Protein AF-A0AAJ4VC63-F1 (afdb_monomer_lite)

Foldseek 3Di:
DDDPDDPDPVVRVVVVVCCVVDDDDDADDDVNHGDDDDDDDDDDDDDDD

Organism: NCBI:txid93064

InterPro domains:
  IPR037682 TonB, C-terminal [PF03544] (3-46)
  IPR037682 TonB, C-terminal [PS52015] (1-49)

pLDDT: mean 93.85, std 3.74, range [76.44, 96.94]

Sequence (49 aa):
MDIVKSPSAGLAEATRRQALARWRFKPATRDGVPVEGWKTMTLRFQIVE

Structure (mmCIF, N/CA/C/O backbone):
data_AF-A0AAJ4VC63-F1
#
_entry.id   AF-A0AAJ4VC63-F1
#
loop_
_atom_site.group_PDB
_atom_site.id
_atom_site.type_symbol
_atom_site.label_atom_id
_atom_site.label_alt_id
_atom_site.label_comp_id
_atom_site.label_asym_id
_atom_site.label_entity_id
_atom_site.label_seq_id
_atom_site.pdbx_PDB_ins_code
_atom_site.Cartn_x
_atom_site.Cartn_y
_atom_site.Cartn_z
_atom_site.occupancy
_atom_site.B_iso_or_equiv
_atom_site.auth_seq_id
_atom_site.auth_comp_id
_atom_site.auth_asym_id
_atom_site.auth_atom_id
_atom_site.pdbx_PDB_model_num
ATOM 1 N N . MET A 1 1 ? -0.001 -4.294 2.825 1.00 80.12 1 MET A N 1
ATOM 2 C CA . MET A 1 1 ? -0.244 -3.683 1.501 1.00 80.12 1 MET A CA 1
ATOM 3 C C . MET A 1 1 ? 0.363 -4.587 0.456 1.00 80.12 1 MET A C 1
ATOM 5 O O . MET A 1 1 ? 1.543 -4.899 0.577 1.00 80.12 1 MET A O 1
ATOM 9 N N . ASP A 1 2 ? -0.430 -4.969 -0.535 1.00 91.38 2 ASP A N 1
ATOM 10 C CA . ASP A 1 2 ? 0.005 -5.820 -1.636 1.00 91.38 2 ASP A CA 1
ATOM 11 C C . ASP A 1 2 ? -0.290 -5.151 -2.990 1.00 91.38 2 ASP A C 1
ATOM 13 O O . ASP A 1 2 ? -1.202 -4.323 -3.083 1.00 91.38 2 ASP A O 1
ATOM 17 N N . ILE A 1 3 ? 0.515 -5.455 -4.011 1.00 94.19 3 ILE A N 1
ATOM 18 C CA . ILE A 1 3 ? 0.319 -4.949 -5.373 1.00 94.19 3 ILE A CA 1
ATOM 19 C C . ILE A 1 3 ? -0.396 -6.032 -6.176 1.00 94.19 3 ILE A C 1
ATOM 21 O O . ILE A 1 3 ? 0.227 -6.979 -6.638 1.00 94.19 3 ILE A O 1
ATOM 25 N N . VAL A 1 4 ? -1.695 -5.836 -6.403 1.00 95.25 4 VAL A N 1
ATOM 26 C CA . VAL A 1 4 ? -2.544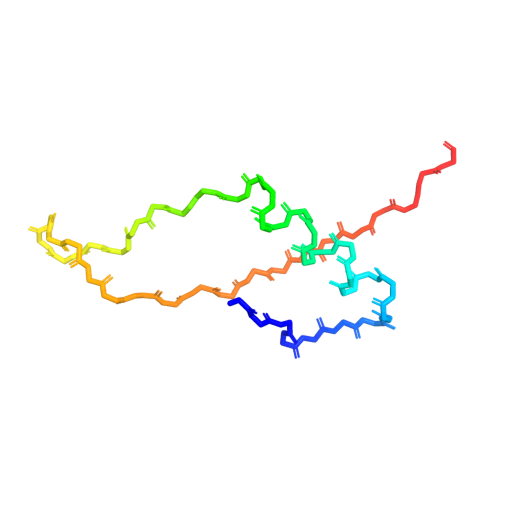 -6.815 -7.104 1.00 95.25 4 VAL A CA 1
ATOM 27 C C . VAL A 1 4 ? -2.128 -7.001 -8.571 1.00 95.25 4 VAL A C 1
ATOM 29 O O . VAL A 1 4 ? -2.162 -8.109 -9.097 1.00 95.25 4 VAL A O 1
ATOM 32 N N . LYS A 1 5 ? -1.749 -5.914 -9.259 1.00 95.56 5 LYS A N 1
ATOM 33 C CA . LYS A 1 5 ? -1.279 -5.936 -10.653 1.00 95.56 5 LYS A CA 1
ATOM 34 C C . LYS A 1 5 ? -0.416 -4.710 -10.940 1.00 95.56 5 LYS A C 1
ATOM 36 O O . LY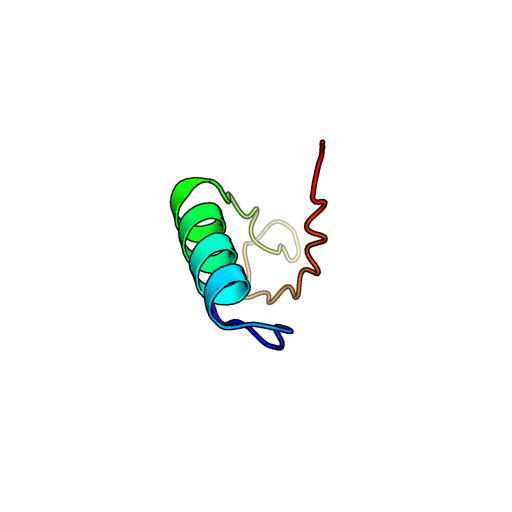S A 1 5 ? -0.761 -3.605 -10.529 1.00 95.56 5 LYS A O 1
ATOM 41 N N . SER A 1 6 ? 0.665 -4.894 -11.692 1.00 96.25 6 SER A N 1
ATOM 42 C CA . SER A 1 6 ? 1.495 -3.802 -12.211 1.00 96.25 6 SER A CA 1
ATOM 43 C C . SER A 1 6 ? 2.020 -4.152 -13.606 1.00 96.25 6 SER A C 1
ATOM 45 O O . SER A 1 6 ? 2.357 -5.313 -13.834 1.00 96.25 6 SER A O 1
ATOM 47 N N . PRO A 1 7 ? 2.119 -3.185 -14.536 1.00 95.69 7 PRO A N 1
ATOM 48 C CA . PRO A 1 7 ? 2.726 -3.418 -15.846 1.00 95.69 7 PRO A CA 1
ATOM 49 C C . PRO A 1 7 ? 4.264 -3.481 -15.800 1.00 95.69 7 PRO A C 1
ATOM 51 O O . PRO A 1 7 ? 4.875 -3.885 -16.782 1.00 95.69 7 PRO A O 1
ATOM 54 N N . SER A 1 8 ? 4.910 -3.087 -14.692 1.00 96.44 8 SER A N 1
ATOM 55 C CA . SER A 1 8 ? 6.365 -3.212 -14.521 1.00 96.44 8 SER A CA 1
ATOM 56 C C . SER A 1 8 ? 6.794 -3.284 -13.051 1.00 96.44 8 SER A C 1
ATOM 58 O O . SER A 1 8 ? 6.082 -2.828 -12.148 1.00 96.44 8 SER A O 1
ATOM 60 N N . ALA A 1 9 ? 7.990 -3.829 -12.810 1.00 96.06 9 ALA A N 1
ATOM 61 C CA . ALA A 1 9 ? 8.583 -3.899 -11.474 1.00 96.06 9 ALA A CA 1
ATOM 62 C C . ALA A 1 9 ? 8.875 -2.500 -10.898 1.00 96.06 9 ALA A C 1
ATOM 64 O O . ALA A 1 9 ? 8.539 -2.225 -9.748 1.00 96.06 9 ALA A O 1
ATOM 65 N N . GLY A 1 10 ? 9.405 -1.584 -11.719 1.00 96.06 10 GLY A N 1
ATOM 66 C CA . GLY A 1 10 ? 9.714 -0.216 -11.287 1.00 96.06 10 GLY A CA 1
ATOM 67 C C . GLY A 1 10 ? 8.484 0.558 -10.798 1.00 96.06 10 GLY A C 1
ATOM 68 O O . GLY A 1 10 ? 8.540 1.223 -9.765 1.00 96.06 10 GLY A O 1
ATOM 69 N N . LEU A 1 11 ? 7.336 0.422 -11.474 1.00 95.38 11 LEU A N 1
ATOM 70 C CA . LEU A 1 11 ? 6.092 1.072 -11.041 1.00 95.38 11 LEU A CA 1
ATOM 71 C C . LEU A 1 11 ? 5.508 0.444 -9.768 1.00 95.38 11 LEU A C 1
ATOM 73 O O . LEU A 1 11 ? 4.923 1.155 -8.944 1.00 95.38 11 LEU A O 1
ATOM 77 N N . ALA A 1 12 ? 5.696 -0.864 -9.569 1.00 96.06 12 ALA A N 1
ATOM 78 C CA . ALA A 1 12 ? 5.295 -1.539 -8.337 1.00 96.06 12 ALA A CA 1
ATOM 79 C C . ALA A 1 12 ? 6.117 -1.040 -7.137 1.00 96.06 12 ALA A C 1
ATOM 81 O O . ALA A 1 12 ? 5.550 -0.724 -6.087 1.00 96.06 12 ALA A O 1
ATOM 82 N N . GLU A 1 13 ? 7.436 -0.904 -7.300 1.00 96.75 13 GLU A N 1
ATOM 83 C CA . GLU A 1 13 ? 8.319 -0.379 -6.256 1.00 96.75 13 GLU A CA 1
ATOM 84 C C . GLU A 1 13 ? 8.010 1.091 -5.941 1.00 96.75 13 GLU A C 1
ATOM 86 O O . GLU A 1 13 ? 7.825 1.451 -4.773 1.00 96.75 13 GLU A O 1
ATOM 91 N N . ALA A 1 14 ? 7.852 1.928 -6.973 1.00 95.62 14 ALA A N 1
ATOM 92 C CA . ALA A 1 14 ? 7.485 3.332 -6.809 1.00 95.62 14 ALA A CA 1
ATOM 93 C C . ALA A 1 14 ? 6.146 3.488 -6.068 1.00 95.62 14 ALA A C 1
ATOM 95 O O . ALA A 1 14 ? 6.047 4.279 -5.124 1.00 95.62 14 ALA A O 1
ATOM 96 N N . THR A 1 15 ? 5.140 2.688 -6.442 1.00 95.88 15 THR A N 1
ATOM 97 C CA . THR A 1 15 ? 3.845 2.632 -5.749 1.00 95.88 15 THR A CA 1
ATOM 98 C C . THR A 1 15 ? 4.024 2.254 -4.285 1.00 95.88 15 THR A C 1
ATOM 100 O O . THR A 1 15 ? 3.494 2.939 -3.407 1.00 95.88 15 THR A O 1
ATOM 103 N N . ARG A 1 16 ? 4.796 1.195 -4.003 1.00 95.50 16 ARG A N 1
ATOM 104 C CA . ARG A 1 16 ? 5.015 0.716 -2.635 1.00 95.50 16 ARG A CA 1
ATOM 105 C C . ARG A 1 16 ? 5.658 1.794 -1.768 1.00 95.50 16 ARG A C 1
ATOM 107 O O . ARG A 1 16 ? 5.157 2.077 -0.680 1.00 95.50 16 ARG A O 1
ATOM 114 N N . ARG A 1 17 ? 6.722 2.428 -2.262 1.00 95.50 17 ARG A N 1
ATOM 115 C CA . ARG A 1 17 ? 7.421 3.506 -1.552 1.00 95.50 17 ARG A CA 1
ATOM 116 C C . ARG A 1 17 ? 6.491 4.684 -1.260 1.00 95.50 17 ARG A C 1
ATOM 118 O O . ARG A 1 17 ? 6.435 5.149 -0.123 1.00 95.50 17 ARG A O 1
ATOM 125 N N . GLN A 1 18 ? 5.737 5.140 -2.260 1.00 94.50 18 GLN A N 1
ATOM 126 C CA .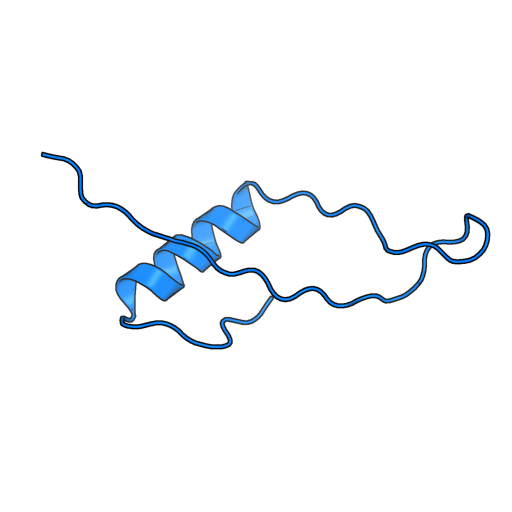 GLN A 1 18 ? 4.821 6.274 -2.116 1.00 94.50 18 GLN A CA 1
ATOM 127 C C . GLN A 1 18 ? 3.702 5.978 -1.114 1.00 94.50 18 GLN A C 1
ATOM 129 O O . GLN A 1 18 ? 3.411 6.804 -0.245 1.00 94.50 18 GLN A O 1
ATOM 134 N N . ALA A 1 19 ? 3.090 4.800 -1.221 1.00 94.50 19 ALA A N 1
ATOM 135 C CA . ALA A 1 19 ? 1.988 4.406 -0.362 1.00 94.50 19 ALA A CA 1
ATOM 136 C C . ALA A 1 19 ? 2.421 4.301 1.104 1.00 94.50 19 ALA A C 1
ATOM 138 O O . ALA A 1 19 ? 1.789 4.903 1.970 1.00 94.50 19 ALA A O 1
ATOM 139 N N . LEU A 1 20 ? 3.543 3.630 1.383 1.00 93.31 20 LEU A N 1
ATOM 140 C CA . LEU A 1 20 ? 4.067 3.511 2.748 1.00 93.31 20 LEU A CA 1
ATOM 141 C C . LEU A 1 20 ? 4.464 4.869 3.341 1.00 93.31 20 LEU A C 1
ATOM 143 O O . LEU A 1 20 ? 4.220 5.121 4.520 1.00 93.31 20 LEU A O 1
ATOM 147 N N . ALA A 1 21 ? 5.034 5.764 2.533 1.00 95.44 21 ALA A N 1
ATOM 148 C CA . ALA A 1 21 ? 5.455 7.073 3.013 1.00 95.44 21 ALA A CA 1
ATOM 149 C C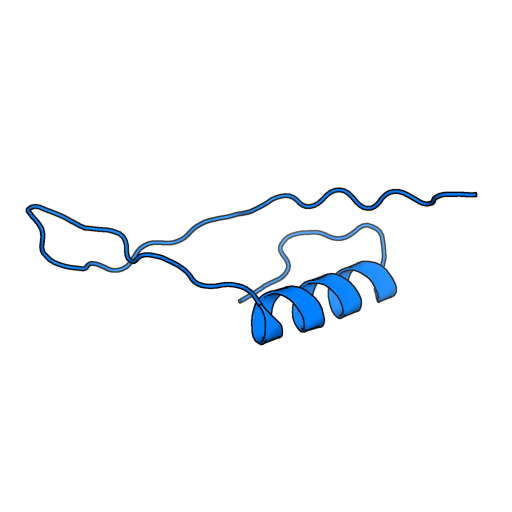 . ALA A 1 21 ? 4.272 8.020 3.276 1.00 95.44 21 ALA A C 1
ATOM 151 O O . ALA A 1 21 ? 4.277 8.764 4.261 1.00 95.44 21 ALA A O 1
ATOM 152 N N . ARG A 1 22 ? 3.269 8.036 2.389 1.00 94.94 22 ARG A N 1
ATOM 153 C CA . ARG A 1 22 ? 2.304 9.147 2.316 1.00 94.94 22 ARG A CA 1
ATOM 154 C C . ARG A 1 22 ? 0.859 8.765 2.565 1.00 94.94 22 ARG A C 1
ATOM 156 O O . ARG A 1 22 ? 0.073 9.646 2.905 1.00 94.94 22 ARG A O 1
ATOM 163 N N . TRP A 1 23 ? 0.470 7.508 2.393 1.00 94.06 23 TRP A N 1
ATOM 164 C CA . TRP A 1 23 ? -0.942 7.169 2.511 1.00 94.06 23 TRP A CA 1
ATOM 165 C C . TRP A 1 23 ? -1.381 7.167 3.972 1.00 94.06 23 TRP A C 1
ATOM 167 O O . TRP A 1 23 ? -0.671 6.716 4.875 1.00 94.06 23 TRP A O 1
ATOM 177 N N . ARG A 1 24 ? -2.570 7.718 4.199 1.00 92.88 24 ARG A N 1
ATOM 178 C CA . ARG A 1 24 ? -3.254 7.739 5.489 1.00 92.88 24 ARG A CA 1
ATOM 179 C C . ARG A 1 24 ? -4.671 7.258 5.237 1.00 92.88 24 ARG A C 1
ATOM 181 O O . ARG A 1 24 ? -5.429 7.898 4.514 1.00 92.88 24 ARG A O 1
ATOM 188 N N . PHE A 1 25 ? -4.996 6.092 5.777 1.00 89.06 25 PHE A N 1
ATOM 189 C CA . PHE A 1 25 ? -6.300 5.476 5.595 1.00 89.06 25 PHE A CA 1
ATOM 190 C C . PHE A 1 25 ? -7.190 5.798 6.784 1.00 89.06 25 PHE A C 1
ATOM 192 O O . PHE A 1 25 ? -6.799 5.592 7.931 1.00 89.06 25 PHE A O 1
ATOM 199 N N . LYS A 1 26 ? -8.401 6.274 6.499 1.00 90.56 26 LYS A N 1
ATOM 200 C CA . LYS A 1 26 ? -9.469 6.285 7.492 1.00 90.56 26 LYS A CA 1
ATOM 201 C C . LYS A 1 26 ? -9.997 4.850 7.623 1.00 90.56 26 LYS A C 1
ATOM 203 O O . LYS A 1 26 ? -10.239 4.234 6.580 1.00 90.56 26 LYS A O 1
ATOM 208 N N . PRO A 1 27 ? -10.154 4.307 8.843 1.00 93.56 27 PRO A N 1
ATOM 209 C CA . PRO A 1 27 ? -10.706 2.969 9.012 1.00 93.56 27 PRO A CA 1
ATOM 210 C C . PRO A 1 27 ? -12.131 2.907 8.458 1.00 93.56 27 PRO A C 1
ATOM 212 O O . PRO A 1 27 ? -12.855 3.908 8.460 1.00 93.56 27 PRO A O 1
ATOM 215 N N . ALA A 1 28 ? -12.538 1.723 8.006 1.00 95.50 28 ALA A N 1
ATOM 216 C CA . ALA A 1 28 ? -13.951 1.445 7.805 1.00 95.50 28 ALA A CA 1
ATOM 217 C C . ALA A 1 28 ? -14.665 1.495 9.165 1.00 95.50 28 ALA A C 1
ATOM 219 O O . ALA A 1 28 ? -14.075 1.161 10.192 1.00 95.50 28 ALA A O 1
ATOM 220 N N . THR A 1 29 ? -15.925 1.923 9.178 1.00 96.81 29 THR A N 1
ATOM 221 C CA . THR A 1 29 ? -16.714 2.042 10.409 1.00 96.81 29 THR A CA 1
ATOM 222 C C . THR A 1 29 ? -18.068 1.375 10.249 1.00 96.81 29 THR A C 1
ATOM 224 O O . THR A 1 29 ? -18.727 1.589 9.230 1.00 96.81 29 THR A O 1
ATOM 227 N N . ARG A 1 30 ? -18.513 0.646 11.275 1.00 96.56 30 ARG A N 1
ATOM 228 C CA . ARG A 1 30 ? -19.901 0.199 11.431 1.00 96.56 30 ARG A CA 1
ATOM 229 C C . ARG A 1 30 ? -20.452 0.803 12.715 1.00 96.56 30 ARG A C 1
ATOM 231 O O . ARG A 1 30 ? -19.853 0.625 13.767 1.00 96.56 30 ARG A O 1
ATOM 238 N N . ASP A 1 31 ? -21.517 1.591 12.592 1.00 96.12 31 ASP A N 1
ATOM 239 C CA . ASP A 1 31 ? -22.125 2.333 13.708 1.00 96.12 31 ASP A CA 1
ATOM 240 C C . ASP A 1 31 ? -21.113 3.190 14.493 1.00 96.12 31 ASP A C 1
ATOM 242 O O . ASP A 1 31 ? -21.126 3.269 15.716 1.00 96.12 31 ASP A O 1
ATOM 246 N N . GLY A 1 32 ? -20.172 3.810 13.773 1.00 95.56 32 GLY A N 1
ATOM 247 C CA . GLY A 1 32 ? -19.104 4.629 14.357 1.00 95.56 32 GLY A CA 1
ATOM 248 C C . GLY A 1 32 ? -17.933 3.839 14.952 1.00 95.56 32 GLY A C 1
ATOM 249 O O . GLY A 1 32 ? -16.902 4.435 15.258 1.00 95.56 32 GLY A O 1
ATOM 250 N N . VAL A 1 33 ? -18.034 2.512 15.049 1.00 96.75 33 VAL A N 1
ATOM 251 C CA . VAL A 1 33 ? -16.969 1.644 15.562 1.00 96.75 33 VAL A CA 1
ATOM 252 C C . VAL A 1 33 ? -16.038 1.230 14.418 1.00 96.75 33 VAL A C 1
ATOM 254 O O . VAL A 1 33 ? -16.530 0.780 13.378 1.00 96.75 33 VAL A O 1
ATOM 257 N N . PRO A 1 34 ? -14.705 1.371 14.557 1.00 96.81 34 PRO A N 1
ATOM 258 C CA . PRO A 1 34 ? -13.762 0.929 13.537 1.00 96.81 34 PRO A CA 1
ATOM 259 C C . PRO A 1 34 ? -13.806 -0.593 13.367 1.00 96.81 34 PRO A C 1
ATOM 261 O O . PRO A 1 34 ? -13.801 -1.342 14.342 1.00 96.81 34 PRO A O 1
ATOM 264 N N . VAL A 1 35 ? -13.823 -1.043 12.115 1.00 96.94 35 VAL A N 1
ATOM 265 C CA . VAL A 1 35 ? -13.851 -2.463 11.740 1.00 96.94 35 VAL A CA 1
ATOM 266 C C . VAL A 1 35 ? -12.801 -2.755 10.672 1.00 96.94 35 VAL A C 1
ATOM 268 O O . VAL A 1 35 ? -12.325 -1.842 9.990 1.00 96.94 35 VAL A O 1
ATOM 271 N N . GLU A 1 36 ? -12.443 -4.032 10.515 1.00 95.62 36 GLU A N 1
ATOM 272 C CA . GLU A 1 36 ? -11.592 -4.459 9.405 1.00 95.62 36 GLU A CA 1
ATOM 273 C C . GLU A 1 36 ? -12.254 -4.095 8.068 1.00 95.62 36 GLU A C 1
ATOM 275 O O . GLU A 1 36 ? -13.449 -4.310 7.857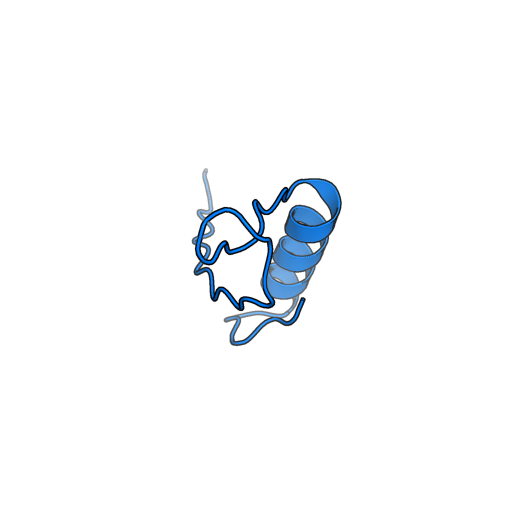 1.00 95.62 36 GLU A O 1
ATOM 280 N N . GLY A 1 37 ? -11.462 -3.526 7.162 1.00 92.31 37 GLY A N 1
ATOM 281 C CA . GLY A 1 37 ? -11.900 -3.187 5.821 1.00 92.31 37 GLY A CA 1
ATOM 282 C C . GLY A 1 37 ? -10.732 -3.215 4.851 1.00 92.31 37 GLY A C 1
ATOM 283 O O . GLY A 1 37 ? -9.620 -2.795 5.174 1.00 92.31 37 GLY A O 1
ATOM 284 N N . TRP A 1 38 ? -11.006 -3.682 3.639 1.00 92.00 38 TRP A N 1
ATOM 285 C CA . TRP A 1 38 ? -10.027 -3.776 2.565 1.00 92.00 38 TRP A CA 1
ATOM 286 C C . TRP A 1 38 ? -10.392 -2.799 1.449 1.00 92.00 38 TRP A C 1
ATOM 288 O O . TRP A 1 38 ? -11.567 -2.608 1.134 1.00 92.00 38 TRP A O 1
ATOM 298 N N . LYS A 1 39 ? -9.384 -2.167 0.838 1.00 90.69 39 LYS A N 1
ATOM 299 C CA . LYS A 1 39 ? -9.574 -1.273 -0.309 1.00 90.69 39 LYS A CA 1
ATOM 300 C C . LYS A 1 39 ? -8.532 -1.553 -1.380 1.00 90.69 39 LYS A C 1
ATOM 302 O O . LYS A 1 39 ? -7.334 -1.491 -1.114 1.00 90.69 39 LYS A O 1
ATOM 307 N N . THR A 1 40 ? -9.003 -1.756 -2.604 1.00 93.56 40 THR A N 1
ATOM 308 C CA . THR A 1 40 ? -8.161 -1.814 -3.801 1.00 93.56 40 THR A CA 1
ATOM 309 C C . THR A 1 40 ? -8.143 -0.442 -4.466 1.00 93.56 40 THR A C 1
ATOM 311 O O . THR A 1 40 ? -9.191 0.168 -4.678 1.00 93.56 40 THR A O 1
ATOM 314 N N . MET A 1 41 ? -6.952 0.069 -4.778 1.00 93.00 41 MET A N 1
ATOM 315 C CA . MET A 1 41 ? -6.763 1.372 -5.420 1.00 93.00 41 MET A CA 1
ATOM 316 C C . MET A 1 41 ? -6.013 1.193 -6.736 1.00 93.00 41 MET A C 1
ATOM 318 O O . ME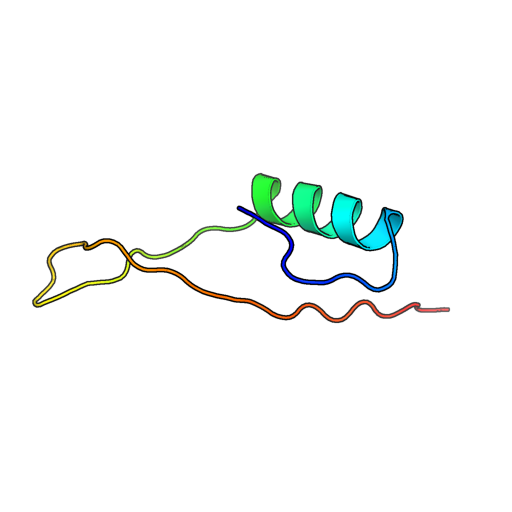T A 1 41 ? -5.039 0.449 -6.794 1.00 93.00 41 MET A O 1
ATOM 322 N N . THR A 1 42 ? -6.452 1.896 -7.781 1.00 94.88 42 THR A N 1
ATOM 323 C CA . THR A 1 42 ? -5.761 1.923 -9.076 1.00 94.88 42 THR A CA 1
ATOM 324 C C . THR A 1 42 ? -5.013 3.240 -9.215 1.00 94.88 42 THR A C 1
ATOM 326 O O . THR A 1 42 ? -5.590 4.306 -9.010 1.00 94.88 42 THR A O 1
ATOM 329 N N . LEU A 1 43 ? -3.731 3.163 -9.564 1.00 94.00 43 LEU A N 1
ATOM 330 C CA . LEU A 1 43 ? -2.865 4.318 -9.776 1.00 94.00 43 LEU A CA 1
ATOM 331 C C . LEU A 1 43 ? -2.552 4.461 -11.261 1.00 94.00 43 LEU A C 1
ATOM 333 O O . LEU A 1 43 ? -2.293 3.472 -11.945 1.00 94.00 43 LEU A O 1
ATOM 337 N N . ARG A 1 44 ? -2.545 5.703 -11.744 1.00 94.38 44 ARG A N 1
ATOM 338 C CA . ARG A 1 44 ? -2.082 6.053 -13.085 1.00 94.38 44 ARG A CA 1
ATOM 339 C C . ARG A 1 44 ? -0.776 6.818 -12.959 1.00 94.38 44 ARG A C 1
ATOM 341 O O . ARG A 1 44 ? -0.716 7.817 -12.250 1.00 94.38 44 ARG A O 1
ATOM 348 N N . PHE A 1 45 ? 0.236 6.354 -13.675 1.00 93.25 45 PHE A N 1
ATOM 349 C CA . PHE A 1 45 ? 1.481 7.081 -13.858 1.00 93.25 45 PHE A CA 1
ATOM 350 C C . PHE A 1 45 ? 1.421 7.798 -15.200 1.00 93.25 45 PHE A C 1
ATOM 352 O O . PHE A 1 45 ? 0.953 7.228 -16.186 1.00 93.25 45 PHE A O 1
ATOM 359 N N . GLN A 1 46 ? 1.872 9.045 -15.220 1.00 94.12 46 GLN A N 1
ATOM 360 C CA . GLN A 1 46 ? 2.010 9.834 -16.432 1.00 94.12 46 GLN A CA 1
ATOM 361 C C . GLN A 1 46 ? 3.479 10.201 -16.578 1.00 94.12 46 GLN A C 1
ATOM 363 O O . GLN A 1 46 ? 4.091 10.685 -15.626 1.00 94.12 46 GLN A O 1
ATOM 368 N N . ILE A 1 47 ? 4.032 9.947 -17.758 1.00 91.25 47 ILE A N 1
ATOM 369 C CA . ILE A 1 47 ? 5.333 10.482 -18.141 1.00 91.25 47 ILE A CA 1
ATOM 370 C C . ILE A 1 47 ? 5.050 11.875 -18.688 1.00 91.25 47 ILE A C 1
ATOM 372 O O . ILE A 1 47 ? 4.204 12.030 -19.568 1.00 91.25 47 ILE A O 1
ATOM 376 N N . VAL A 1 48 ? 5.687 12.875 -18.095 1.00 91.44 48 VAL A N 1
ATOM 377 C CA . VAL A 1 48 ? 5.626 14.263 -18.551 1.00 91.44 48 VAL A CA 1
ATOM 378 C C . VAL A 1 48 ? 6.951 14.595 -19.226 1.00 91.44 48 VAL A C 1
ATOM 380 O O . VAL A 1 48 ? 7.990 14.112 -18.772 1.00 91.44 48 VAL A O 1
ATOM 383 N N . GLU A 1 49 ? 6.872 15.332 -20.331 1.00 76.44 49 GLU A N 1
ATOM 384 C CA . GLU A 1 49 ? 8.020 15.914 -21.039 1.00 76.44 49 GLU A CA 1
ATOM 385 C C . GLU A 1 49 ? 8.587 17.114 -20.268 1.00 76.44 49 GLU A C 1
ATOM 387 O O . GLU A 1 49 ? 7.780 17.828 -19.622 1.00 76.44 49 GLU A O 1
#

Secondary structure (DSSP, 8-state):
---S--S-HHHHHHHHHHHHHH--PPPEEETTEEE--------------

Radius of gyration: 14.09 Å; chains: 1; bounding box: 32×23×37 Å